Protein 7S7J (pdb70)

Organism: Homo sapiens (NCBI:txid9606)

Radius of gyration: 14.03 Å; Cα contacts (8 Å, |Δi|>4): 117; chains: 2; bounding box: 37×35×27 Å

Foldseek 3Di:
DLVLLVVLLVLLVVLLVVLVVQVPPPDDDCNVVSLVSLVVSLVSLVVNLPDDQDDDDDSSVVSNVSNVVSVVVNVVSVVVNVVD/DDDVVNVVVVVVVVVVVD

Sequence (102 aa):
EAERVRVFHKQAFEYISIALRRIDEDEKAGQKEQAVEWYKKGIEELEKGIAVIVTGQGEQCERARRLQAKMMMTNLVMMAKDRLQLLDIDFDDLSRRFEELKKKT

GO terms:
  GO:0031965 nuclear membrane (C, IDA)
  GO:0071782 endoplasmic reticulum tubular network (C, IDA)
  GO:0005515 protein binding (F, IPI)
  GO:0044877 protein-containing complex binding (F, TAS)
  GO:0051013 microtubule severing (P, TAS)
  GO:0061640 cytoskeleton-dependent cytokinesis (P, TAS)
  GO:0005737 cytoplasm (C, IDA)
  GO:0031410 cytoplasmic vesicle (C, IDA)
  GO:0008017 microtubule binding (F, IDA)
  GO:0034214 protein hexamerization (P, IDA)
  GO:0048471 perinuclear region of cytoplasm (C, IDA)
  GO:0005634 nucleus (C, IDA)
  GO:0015630 microtubule cytoskeleton (C, IDA)
  GO:0030496 midbody (C, IDA)
  GO:0008568 microtubule severing ATPase activity (F, IDA)
  GO:0051013 microtubule severing (P, IDA)
  GO:0051260 protein homooligomerization (P, IDA)
  GO:0048487 beta-tubulin binding (F, IDA)
  GO:0031965 nuclear membrane (C, EXP)
  GO:0005737 cytoplasm (C, EXP)

Nearest PDB structures (foldseek):
  7s7j-assembly1_A  TM=1.012E+00  e=2.577E-12  Homo sapiens
  3eab-assembly3_C  TM=9.286E-01  e=1.463E-09  Homo sapiens
  4u7i-assembly1_A  TM=9.295E-01  e=3.347E-04  Homo sapiens
  2dl1-assembly1_A  TM=9.075E-01  e=4.454E-04  Homo sapiens
  5wd8-assembly2_B  TM=5.970E-01  e=3.002E-01  Legionella pneumophila subsp. pneumophila ATCC 43290

InterPro domains:
  IPR003593 AAA+ ATPase domain [SM00382] (374-510)
  IPR003959 ATPase, AAA-type, core [PF00004] (378-507)
  IPR003960 ATPase, AAA-type, conserved site [PS00674] (480-499)
  IPR007330 MIT domain [SM00745] (116-194)
  IPR015415 Spastin/Vps4, C-terminal [PF09336] (578-612)
  IPR017179 Spastin [MF_03021] (1-614)
  IPR027417 P-loop containing nucleoside triphosphate hydrolase [G3DSA:3.40.50.300] (338-608)
  IPR027417 P-loop containing nucleoside triphosphate hydrolase [SSF52540] (339-609)
  IPR035106 Spastin, chordate [PIRSF037338] (1-616)
  IPR041569 AAA ATPase, AAA+ lid domain [PF17862] (534-567)
  IPR050304 Microtubule-severing AAA ATPase [PTHR23074] (178-612)

Solvent-accessible surface area: 6463 Å² total; per-residue (Å²): 87,18,131,130,0,122,96,39,34,136,61,0,44,94,42,0,13,46,0,0,139,22,5,70,65,177,116,96,70,18,70,119,112,0,19,100,88,0,103,92,0,16,72,28,0,80,104,0,42,75,10,130,20,88,39,141,36,101,84,23,90,137,4,78,160,50,19,62,53,0,78,68,0,12,85,38,0,100,42,24,36,126,102,77,181,125,46,0,60,49,0,8,155,69,5,73,73,11,97,133,159,116

Secondary structure (DSSP, 8-state):
-HHHHHHHHHHHHHHHHHHHHHHH--SSS-HHHHHHHHHHHHHHHHHHHHS---S-SHHHHHHHHHHHHHHHHHHHHHHHHTT-/---HHHHHHHHHHHHHT-

Structure (mmCIF, N/CA/C/O backbone):
data_7S7J
#
_entry.id   7S7J
#
_cell.length_a   79.614
_cell.length_b   79.614
_cell.length_c   36.331
_cell.angle_alpha   90.000
_cell.angle_beta   90.000
_cell.angle_gamma   90.000
#
_symmetry.space_group_name_H-M   'I 41'
#
loop_
_entity.id
_entity.type
_entity.pdbx_description
1 polymer Spastin
2 polymer 'IST1 homolog'
3 non-polymer 'TETRAETHYLENE GLYCOL'
4 non-polymer 'CALCIUM ION'
5 non-polymer 'TRIETHYLENE GLYCOL'
6 non-polymer 'CHLORIDE ION'
7 water water
#
loop_
_atom_site.group_PDB
_atom_site.id
_atom_site.type_symbol
_atom_site.label_atom_id
_atom_site.label_alt_id
_atom_site.label_comp_id
_atom_site.label_asym_id
_atom_site.label_entity_id
_atom_site.label_seq_id
_atom_site.pdbx_PDB_ins_code
_atom_site.Cartn_x
_atom_site.Cartn_y
_atom_site.Cartn_z
_atom_site.occupancy
_atom_site.B_iso_or_equiv
_atom_site.auth_seq_id
_atom_site.auth_comp_id
_atom_site.auth_asym_id
_atom_site.auth_atom_id
_atom_site.pdbx_PDB_model_num
ATOM 1 N N . GLU A 1 1 ? 3.81429 22.62615 -3.40320 1.000 22.35099 112 GLU A N 1
ATOM 2 C CA . GLU A 1 1 ? 2.67679 22.10265 -4.16434 1.000 17.91560 112 GLU A CA 1
ATOM 3 C C . GLU A 1 1 ? 3.09378 20.73986 -4.77349 1.000 13.53052 112 GLU A C 1
ATOM 4 O O . GLU A 1 1 ? 4.05703 20.12216 -4.32755 1.000 14.13286 112 GLU A O 1
ATOM 15 N N . ALA A 1 2 ? 2.33751 20.22670 -5.73909 1.000 13.70454 113 ALA A N 1
ATOM 16 C CA . ALA A 1 2 ? 2.50603 18.83353 -6.14145 1.000 14.19462 113 ALA A CA 1
ATOM 17 C C . ALA A 1 2 ? 3.91089 18.53470 -6.66181 1.000 12.56133 113 ALA A C 1
ATOM 18 O O . ALA A 1 2 ? 4.44473 17.45047 -6.41757 1.000 13.74418 113 ALA A O 1
ATOM 25 N N . GLU A 1 3 ? 4.49635 19.44680 -7.43139 1.000 13.60045 114 GLU A N 1
ATOM 26 C CA . GLU A 1 3 ? 5.81618 19.18345 -8.00647 1.000 15.26180 114 GLU A CA 1
ATOM 27 C C . GLU A 1 3 ? 6.83619 18.88380 -6.91428 1.000 13.04056 114 GLU A C 1
ATOM 28 O O . GLU A 1 3 ? 7.61029 17.91788 -7.00046 1.000 14.44653 114 GLU A O 1
ATOM 40 N N . ARG A 1 4 ? 6.84789 19.69966 -5.85539 1.000 11.93790 115 ARG A N 1
ATOM 41 C CA . ARG A 1 4 ? 7.81010 19.48685 -4.78639 1.000 11.59782 115 ARG A CA 1
ATOM 42 C C . ARG A 1 4 ? 7.53295 18.18539 -4.04667 1.000 10.82943 115 ARG A C 1
ATOM 43 O O . ARG A 1 4 ? 8.47534 17.49154 -3.64561 1.000 10.92095 115 ARG A O 1
ATOM 64 N N . VAL A 1 5 ? 6.26213 17.83616 -3.83454 1.000 10.35569 116 VAL A N 1
ATOM 65 C CA . VAL A 1 5 ? 5.95296 16.54580 -3.21578 1.000 9.71436 116 VAL A CA 1
ATOM 66 C C . VAL A 1 5 ? 6.55754 15.40808 -4.01851 1.000 10.08682 116 VAL A C 1
ATOM 67 O O . VAL A 1 5 ? 7.15523 14.48341 -3.46192 1.000 10.44329 116 VAL A O 1
ATOM 80 N N . ARG A 1 6 ? 6.39202 15.43893 -5.32946 1.000 10.34806 117 ARG A N 1
ATOM 81 C CA . ARG A 1 6 ? 6.88789 14.34184 -6.15037 1.000 11.51761 117 ARG A CA 1
ATOM 82 C C . ARG A 1 6 ? 8.39341 14.17419 -6.02152 1.000 11.03469 117 ARG A C 1
ATOM 83 O O . ARG A 1 6 ? 8.89386 13.03916 -5.97131 1.000 12.00989 117 ARG A O 1
ATOM 104 N N . VAL A 1 7 ? 9.13307 15.27714 -5.97250 1.000 10.96621 118 VAL A N 1
ATOM 105 C CA . VAL A 1 7 ? 10.58770 15.19793 -5.85565 1.000 11.20616 118 VAL A CA 1
ATOM 106 C C . VAL A 1 7 ? 11.00172 14.60347 -4.51558 1.000 10.00025 118 VAL A C 1
ATOM 107 O O . VAL A 1 7 ? 11.83885 13.68647 -4.45508 1.000 10.14922 118 VAL A O 1
ATOM 120 N N . PHE A 1 8 ? 10.41772 15.09844 -3.41911 1.000 9.06841 119 PHE A N 1
ATOM 121 C CA . PHE A 1 8 ? 10.76577 14.55687 -2.11370 1.000 8.63008 119 PHE A CA 1
ATOM 122 C C . PHE A 1 8 ? 10.33819 13.10417 -1.99434 1.000 8.09227 119 PHE A C 1
ATOM 123 O O . PHE A 1 8 ? 11.05157 12.29089 -1.39426 1.000 8.84557 119 PHE A O 1
ATOM 140 N N . HIS A 1 9 ? 9.16403 12.77114 -2.51121 1.000 8.35148 120 HIS A N 1
ATOM 141 C CA . HIS A 1 9 ? 8.67867 11.40053 -2.44580 1.000 8.17148 120 HIS A CA 1
ATOM 142 C C . HIS A 1 9 ? 9.65826 10.43781 -3.10499 1.000 8.41624 120 HIS A C 1
ATOM 143 O O . HIS A 1 9 ? 9.99773 9.39053 -2.53343 1.000 8.58325 120 HIS A O 1
ATOM 157 N N . LYS A 1 10 ? 10.10016 10.76188 -4.30964 1.000 8.51042 121 LYS A N 1
ATOM 158 C CA . LYS A 1 10 ? 10.99359 9.85567 -5.02145 1.000 9.77218 121 LYS A CA 1
ATOM 159 C C . LYS A 1 10 ? 12.32753 9.73723 -4.29727 1.000 9.11006 121 LYS A C 1
ATOM 160 O O . LYS A 1 10 ? 12.88409 8.63091 -4.17274 1.000 9.76601 121 LYS A O 1
ATOM 179 N N . GLN A 1 11 ? 12.86724 10.85727 -3.82279 1.000 8.88512 122 GLN A N 1
ATOM 180 C CA . GLN A 1 11 ? 14.16559 10.80388 -3.15697 1.000 8.30721 122 GLN A CA 1
ATOM 181 C C . GLN A 1 11 ? 14.07615 10.03890 -1.85238 1.000 7.57422 122 GLN A C 1
ATOM 182 O O . GLN A 1 11 ? 14.96458 9.22565 -1.53315 1.000 8.37563 122 GLN A O 1
ATOM 196 N N . ALA A 1 12 ? 13.01568 10.27443 -1.08814 1.000 7.62397 123 ALA A N 1
ATOM 197 C CA . ALA A 1 12 ? 12.81459 9.54234 0.14952 1.000 7.47461 123 ALA A CA 1
ATOM 198 C C . ALA A 1 12 ? 12.68965 8.05440 -0.12822 1.000 7.64444 123 ALA A C 1
ATOM 199 O O . ALA A 1 12 ? 13.22034 7.22479 0.61750 1.000 8.12716 123 ALA A O 1
ATOM 206 N N . PHE A 1 13 ? 11.93458 7.69241 -1.16378 1.000 7.69847 124 PHE A N 1
ATOM 207 C CA . PHE A 1 13 ? 11.73237 6.28708 -1.47583 1.000 7.33007 124 PHE A CA 1
ATOM 208 C C . PHE A 1 13 ? 13.06441 5.59707 -1.74380 1.000 8.32444 124 PHE A C 1
ATOM 209 O O . PHE A 1 13 ? 13.29963 4.46543 -1.29382 1.000 8.25686 124 PHE A O 1
ATOM 22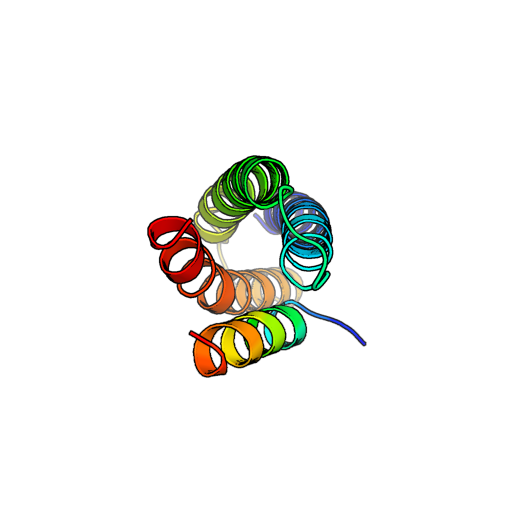6 N N . GLU A 1 14 ? 13.95018 6.25753 -2.48340 1.000 7.47689 125 GLU A N 1
ATOM 227 C CA . GLU A 1 14 ? 15.24649 5.66754 -2.79072 1.000 8.04421 125 GLU A CA 1
ATOM 228 C C . GLU A 1 14 ? 16.11982 5.55171 -1.54327 1.000 7.68365 125 GLU A C 1
ATOM 229 O O . GLU A 1 14 ? 16.75981 4.51568 -1.33817 1.000 8.16824 125 GLU A O 1
ATOM 241 N N . TYR A 1 15 ? 16.17067 6.58245 -0.70040 1.000 7.88752 126 TYR A N 1
AT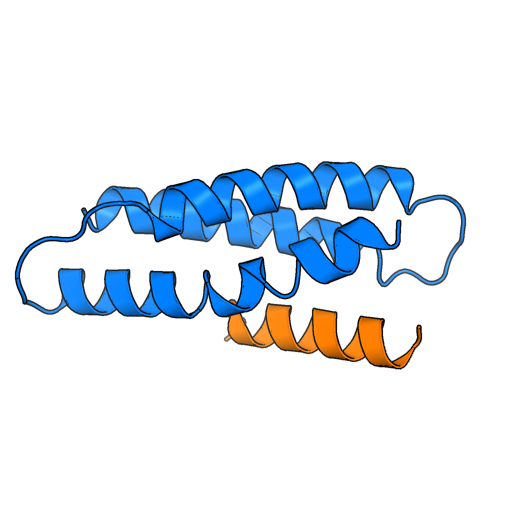OM 242 C CA . TYR A 1 15 ? 17.00146 6.47925 0.49048 1.000 7.26283 126 TYR A CA 1
ATOM 243 C C . TYR A 1 15 ? 16.47103 5.43534 1.46718 1.000 7.96940 126 TYR A C 1
ATOM 244 O O . TYR A 1 15 ? 17.24768 4.66945 2.04820 1.000 8.13426 126 TYR A O 1
ATOM 262 N N . ILE A 1 16 ? 15.15852 5.39801 1.69803 1.000 7.45598 127 ILE A N 1
ATOM 263 C CA . ILE A 1 16 ? 14.60660 4.39336 2.60100 1.000 7.97867 127 ILE A CA 1
ATOM 264 C C . ILE A 1 16 ? 14.81143 2.99786 2.02694 1.000 8.09576 127 ILE A C 1
ATOM 265 O O . ILE A 1 16 ? 15.12446 2.04716 2.75355 1.000 8.76333 127 ILE A O 1
ATOM 281 N N . SER A 1 17 ? 14.67280 2.84490 0.72066 1.000 8.35318 128 SER A N 1
ATOM 282 C CA . SER A 1 17 ? 14.86886 1.53539 0.11510 1.000 8.90263 128 SER A CA 1
ATOM 283 C C . SER A 1 17 ? 16.27633 0.99711 0.32840 1.000 8.97645 128 SER A C 1
ATOM 284 O O . SER A 1 17 ? 16.44086 -0.19447 0.61332 1.000 9.73695 128 SER A O 1
ATOM 292 N N . ILE A 1 18 ? 17.31456 1.82107 0.13297 1.000 8.49607 129 ILE A N 1
ATOM 293 C CA . ILE A 1 18 ? 18.66239 1.29929 0.32890 1.000 8.57646 129 ILE A CA 1
ATOM 294 C C . ILE A 1 18 ? 18.91847 1.02106 1.80454 1.000 8.49074 129 ILE A C 1
ATOM 295 O O . ILE A 1 18 ? 19.56525 0.03022 2.14714 1.000 9.68850 129 ILE A O 1
ATOM 311 N N . ALA A 1 19 ? 18.42752 1.88283 2.69264 1.000 8.68270 130 ALA A N 1
ATOM 312 C CA . ALA A 1 19 ? 18.56714 1.62608 4.12585 1.000 9.26271 130 ALA A CA 1
ATOM 313 C C . ALA A 1 19 ? 17.95924 0.28354 4.49547 1.000 8.67279 130 ALA A C 1
ATOM 314 O O . ALA A 1 19 ? 18.57280 -0.51474 5.21413 1.000 10.10293 130 ALA A O 1
ATOM 321 N N . LEU A 1 20 ? 16.74136 0.01598 4.00147 1.000 9.00440 131 LEU A N 1
ATOM 322 C CA . LEU A 1 20 ? 16.07169 -1.24073 4.31102 1.000 10.01610 131 LEU A CA 1
ATOM 323 C C . LEU A 1 20 ? 16.85903 -2.42491 3.78545 1.000 10.85099 131 LEU A C 1
ATOM 324 O O . LEU A 1 20 ? 16.97006 -3.44846 4.46539 1.000 12.13384 131 LEU A O 1
ATOM 340 N N . ARG A 1 21 ? 17.37857 -2.32880 2.55562 1.000 11.10705 132 ARG A N 1
ATOM 341 C CA A ARG A 1 21 ? 18.16364 -3.41127 1.97152 0.546 13.26540 132 ARG A CA 1
ATOM 342 C CA B ARG A 1 21 ? 18.16068 -3.41700 1.97679 0.454 13.08821 132 ARG A CA 1
ATOM 343 C C . ARG A 1 21 ? 19.36190 -3.74213 2.85046 1.000 12.50837 132 ARG A C 1
ATOM 344 O O . ARG A 1 21 ? 19.66102 -4.91516 3.10082 1.000 14.40305 132 ARG A O 1
ATOM 384 N N . ILE A 1 22 ? 20.05525 -2.71847 3.33787 1.000 12.01584 133 ILE A N 1
ATOM 385 C CA . ILE A 1 22 ? 21.21249 -2.95859 4.19032 1.000 12.62908 133 ILE A CA 1
ATOM 386 C C . ILE A 1 22 ? 20.77788 -3.55545 5.52623 1.000 12.74059 133 ILE A C 1
ATOM 387 O O . ILE A 1 22 ? 21.39302 -4.49982 6.03344 1.000 14.89011 133 ILE A O 1
ATOM 403 N N . ASP A 1 23 ? 19.72550 -3.00041 6.11917 1.000 12.49337 134 ASP A N 1
ATOM 404 C CA . ASP A 1 23 ? 19.23924 -3.44813 7.41961 1.000 13.21309 134 ASP A CA 1
ATOM 405 C C . ASP A 1 23 ? 18.73581 -4.88302 7.36008 1.000 13.90309 134 ASP A C 1
ATOM 406 O O . ASP A 1 23 ? 18.90014 -5.65054 8.32272 1.000 18.09249 134 ASP A O 1
ATOM 415 N N . GLU A 1 24 ? 18.14721 -5.28501 6.23801 1.000 13.87203 135 GLU A N 1
ATOM 416 C CA . GLU A 1 24 ? 17.62811 -6.63106 6.06457 1.000 16.78584 135 GLU A CA 1
ATOM 417 C C . GLU A 1 24 ? 18.71427 -7.65436 5.81784 1.000 16.53791 135 GLU A C 1
ATOM 418 O O . GLU A 1 24 ? 18.46243 -8.85144 5.98149 1.000 20.43921 135 GLU A O 1
ATOM 430 N N . ASP A 1 25 ? 19.91175 -7.23731 5.42349 1.000 16.66057 136 ASP A N 1
ATOM 431 C CA . ASP A 1 25 ? 20.95605 -8.19022 5.07095 1.000 21.73697 136 ASP A CA 1
ATOM 432 C C . ASP A 1 25 ? 21.53092 -8.78415 6.35210 1.000 23.55862 136 ASP A C 1
ATOM 433 O O . ASP A 1 25 ? 22.14973 -8.07755 7.15437 1.000 32.57684 136 ASP A O 1
ATOM 442 N N . GLU A 1 26 ? 21.33771 -10.09431 6.53003 1.000 40.88197 137 GLU A N 1
ATOM 443 C CA . GLU A 1 26 ? 21.61772 -10.74507 7.80709 1.000 52.31090 137 GLU A CA 1
ATOM 444 C C . GLU A 1 26 ? 23.07044 -10.60520 8.24853 1.000 56.44741 137 GLU A C 1
ATOM 445 O O . GLU A 1 26 ? 23.34854 -10.69554 9.44948 1.000 58.46573 137 GLU A O 1
ATOM 457 N N . LYS A 1 27 ? 24.00039 -10.39976 7.32085 1.000 66.75541 138 LYS A N 1
ATOM 458 C CA . LYS A 1 27 ? 25.39549 -10.22483 7.70139 1.000 74.37797 138 LYS A CA 1
ATOM 459 C C . LYS A 1 27 ? 25.52801 -9.07744 8.70059 1.000 75.34912 138 LYS A C 1
ATOM 460 O O . LYS A 1 27 ? 24.71781 -8.14691 8.72293 1.000 73.96378 138 LYS A O 1
ATOM 479 N N . ALA A 1 28 ? 26.56769 -9.14372 9.52846 1.000 63.16380 139 ALA A N 1
ATOM 480 C CA . ALA A 1 28 ? 26.73884 -8.22248 10.64320 1.000 56.69015 139 ALA A CA 1
ATOM 481 C C . ALA A 1 28 ? 27.65305 -7.05720 10.27329 1.000 57.18883 139 ALA A C 1
ATOM 482 O O . ALA A 1 28 ? 28.40056 -7.10242 9.29261 1.000 53.88658 139 ALA A O 1
ATOM 489 N N . GLY A 1 29 ? 27.56712 -5.99421 11.07643 1.000 56.47135 140 GLY A N 1
ATOM 490 C CA . GLY A 1 29 ? 28.50006 -4.88940 11.01054 1.000 53.70455 140 GLY A CA 1
ATOM 491 C C . GLY A 1 29 ? 28.10833 -3.72663 10.11967 1.000 58.03327 140 GLY A C 1
ATOM 492 O O . GLY A 1 29 ? 28.88069 -2.76378 10.02405 1.000 67.95584 140 GLY A O 1
ATOM 496 N N . GLN A 1 30 ? 26.94223 -3.76787 9.47085 1.000 38.69317 141 GLN A N 1
ATOM 497 C CA . GLN A 1 30 ? 26.55882 -2.73327 8.51313 1.000 26.72715 141 GLN A CA 1
ATOM 498 C C . GLN A 1 30 ? 25.37974 -1.88746 8.96987 1.000 20.81506 141 GLN A C 1
ATOM 499 O O . GLN A 1 30 ? 24.85049 -1.09481 8.17465 1.000 19.29496 141 GLN A O 1
ATOM 513 N N . LYS A 1 31 ? 24.96097 -2.00356 10.22838 1.000 22.16888 142 LYS A N 1
ATOM 514 C CA . LYS A 1 31 ? 23.87138 -1.15497 10.69077 1.000 20.19117 142 LYS A CA 1
ATOM 515 C C . LYS A 1 31 ? 24.26137 0.31374 10.66483 1.000 19.28577 142 LYS A C 1
ATOM 516 O O . LYS A 1 31 ? 23.40108 1.16634 10.44337 1.000 16.98271 142 LYS A O 1
ATOM 535 N N . GLU A 1 32 ? 25.53971 0.62934 10.88428 1.000 20.37334 143 GLU A N 1
ATOM 536 C CA . GLU A 1 32 ? 25.96343 2.02581 10.86222 1.000 21.05467 143 GLU A CA 1
ATOM 537 C C . GLU A 1 32 ? 25.72232 2.65361 9.49535 1.000 18.33395 143 GLU A C 1
ATOM 538 O O . GLU A 1 32 ? 25.35847 3.83153 9.39689 1.000 20.38696 143 GLU A O 1
ATOM 550 N N . GLN A 1 33 ? 25.89856 1.88085 8.42465 1.000 15.88160 144 GLN A N 1
ATOM 551 C CA . GLN A 1 33 ? 25.56687 2.39200 7.09825 1.000 16.83264 144 GLN A CA 1
ATOM 552 C C . GLN A 1 33 ? 24.06702 2.58051 6.94504 1.000 13.68419 144 GLN A C 1
ATOM 553 O O . GLN A 1 33 ? 23.60858 3.60508 6.43215 1.000 13.79589 144 GLN A O 1
ATOM 567 N N . ALA A 1 34 ? 23.28167 1.59483 7.37548 1.000 13.64571 145 ALA A N 1
ATOM 568 C CA . ALA A 1 34 ? 21.83469 1.74011 7.29158 1.000 13.29980 145 ALA A CA 1
ATOM 569 C C . ALA A 1 34 ? 21.36168 2.98671 8.02162 1.000 11.00778 145 ALA A C 1
ATOM 570 O O . ALA A 1 34 ? 20.49769 3.70616 7.52635 1.000 11.11042 145 ALA A O 1
ATOM 577 N N . VAL A 1 35 ? 21.94516 3.27164 9.18603 1.000 12.25958 146 VAL A N 1
ATOM 578 C CA . VAL A 1 35 ? 21.56589 4.44965 9.96892 1.000 12.40746 146 VAL A CA 1
ATOM 579 C C . VAL A 1 35 ? 21.68807 5.71269 9.13075 1.000 11.24983 146 VAL A C 1
ATOM 580 O O . VAL A 1 35 ? 20.80223 6.57358 9.14821 1.000 12.05650 146 VAL A O 1
ATOM 593 N N . GLU A 1 36 ? 22.79986 5.87206 8.42247 1.000 11.83855 147 GLU A N 1
ATOM 594 C CA . GLU A 1 36 ? 22.99220 7.10321 7.66267 1.000 12.68912 147 GLU A CA 1
ATOM 595 C C . GLU A 1 36 ? 21.97861 7.23581 6.53717 1.000 11.34833 147 GLU A C 1
ATOM 596 O O . GLU A 1 36 ? 21.47881 8.34011 6.27441 1.000 11.23747 147 GLU A O 1
ATOM 608 N N . TRP A 1 37 ? 21.63292 6.13101 5.87055 1.000 9.72593 148 TRP A N 1
ATOM 609 C CA . TRP A 1 37 ? 20.63716 6.21176 4.82277 1.00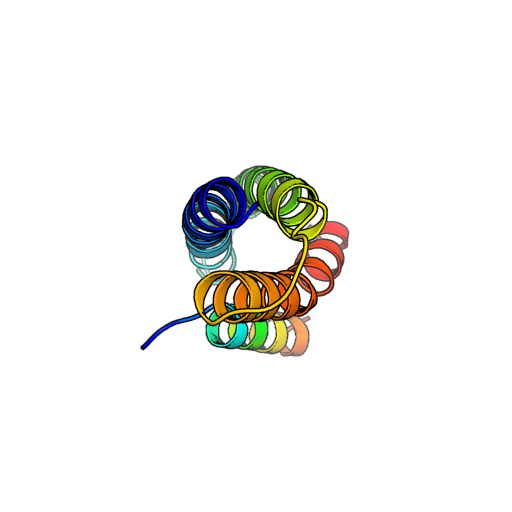0 9.06703 148 TRP A CA 1
ATOM 610 C C . TRP A 1 37 ? 19.25864 6.47744 5.40753 1.000 8.82507 148 TRP A C 1
ATOM 611 O O . TRP A 1 37 ? 18.47095 7.21743 4.81527 1.000 9.34105 148 TRP A O 1
ATOM 632 N N . TYR A 1 38 ? 18.92349 5.87248 6.54833 1.000 9.53193 149 TYR A N 1
ATOM 633 C CA . TYR A 1 38 ? 17.65353 6.19755 7.18969 1.000 9.60943 149 TYR A CA 1
ATOM 634 C C . TYR A 1 38 ? 17.57326 7.67659 7.53789 1.000 9.65678 149 TYR A C 1
ATOM 635 O O . TYR A 1 38 ? 16.51441 8.28430 7.35806 1.000 9.78848 149 TYR A O 1
ATOM 653 N N . LYS A 1 39 ? 18.65105 8.26375 8.04614 1.000 10.10194 150 LYS A N 1
ATOM 654 C CA . LYS A 1 39 ? 18.60537 9.68537 8.36710 1.000 10.83159 150 LYS A CA 1
ATOM 655 C C . LYS A 1 39 ? 18.34384 10.51163 7.12295 1.000 10.52169 150 LYS A C 1
ATOM 656 O O . LYS A 1 39 ? 17.57019 11.48448 7.17249 1.000 11.32002 150 LYS A O 1
ATOM 675 N N . LYS A 1 40 ? 18.97239 10.15684 6.00190 1.000 10.16851 151 LYS A N 1
ATOM 676 C CA . LYS A 1 40 ? 18.71437 10.88666 4.76785 1.000 10.22801 151 LYS A CA 1
ATOM 677 C C . LYS A 1 40 ? 17.26626 10.73609 4.34305 1.000 9.30221 151 LYS A C 1
ATOM 678 O O . LYS A 1 40 ? 16.62597 11.71015 3.91899 1.000 10.09753 151 LYS A O 1
ATOM 697 N N . GLY A 1 41 ? 16.73830 9.52479 4.43200 1.000 8.40201 152 GLY A N 1
ATOM 698 C CA . GLY A 1 41 ? 15.36795 9.29622 4.02878 1.000 8.41906 152 GLY A CA 1
ATOM 699 C C . GLY A 1 41 ? 14.37415 10.01673 4.91600 1.000 8.33937 152 GLY A C 1
ATOM 700 O O . GLY A 1 41 ? 13.39169 10.57445 4.42347 1.000 8.35532 152 GLY A O 1
ATOM 704 N N . ILE A 1 42 ? 14.61400 10.01263 6.22586 1.000 7.93490 153 ILE A N 1
ATOM 705 C CA . ILE A 1 42 ? 13.72932 10.70537 7.16073 1.000 8.02069 153 ILE A CA 1
ATOM 706 C C . ILE A 1 42 ? 13.67796 12.19267 6.85228 1.000 8.45966 153 ILE A C 1
ATOM 707 O O . ILE A 1 42 ? 12.59798 12.80887 6.89414 1.000 9.13014 153 ILE A O 1
ATOM 723 N N . GLU A 1 43 ? 14.82053 12.79976 6.54545 1.000 8.83084 154 GLU A N 1
ATOM 724 C CA . GLU A 1 43 ? 14.81177 14.21759 6.19856 1.000 10.02183 154 GLU A CA 1
ATOM 725 C C . GLU A 1 43 ? 13.92845 14.47964 4.98446 1.000 8.83925 154 GLU A C 1
ATOM 726 O O . GLU A 1 43 ? 13.15917 15.46083 4.95944 1.000 10.33701 154 GLU A O 1
ATOM 738 N N . GLU A 1 44 ? 14.05315 13.65415 3.94016 1.000 8.04093 155 GLU A N 1
ATOM 739 C CA . GLU A 1 44 ? 13.24481 13.85176 2.74889 1.000 8.52741 155 GLU A CA 1
ATOM 740 C C . GLU A 1 44 ? 11.76490 13.63552 3.05033 1.000 8.07592 155 GLU A C 1
ATOM 741 O O . GLU A 1 44 ? 10.89649 14.34077 2.50839 1.000 8.68333 155 GLU A O 1
ATOM 753 N N . LEU A 1 45 ? 11.45028 12.62416 3.85958 1.000 7.28905 156 LEU A N 1
ATOM 754 C CA . LEU A 1 45 ? 10.06583 12.37957 4.24542 1.000 6.56158 156 LEU A CA 1
ATOM 755 C C . LEU A 1 45 ? 9.48582 13.58186 4.97290 1.000 7.85286 156 LEU A C 1
ATOM 756 O O . LEU A 1 45 ? 8.36882 14.02089 4.67064 1.000 8.18802 156 LEU A O 1
ATOM 772 N N . GLU A 1 46 ? 10.21573 14.10579 5.95294 1.000 7.67888 157 GLU A N 1
ATOM 773 C CA . GLU A 1 46 ? 9.70297 15.22303 6.74561 1.000 8.56123 157 GLU A CA 1
ATOM 774 C C . GLU A 1 46 ? 9.41031 16.42505 5.85748 1.000 8.21647 157 GLU A C 1
ATOM 775 O O . GLU A 1 46 ? 8.35173 17.06450 5.95450 1.000 9.28032 157 GLU A O 1
ATOM 787 N N . LYS A 1 47 ? 10.35347 16.75225 4.97549 1.000 8.40588 158 LYS A N 1
ATOM 788 C CA . LYS A 1 47 ? 10.14002 17.89198 4.09261 1.000 8.78910 158 LYS A CA 1
ATOM 789 C C . LYS A 1 47 ? 8.98276 17.63886 3.15133 1.000 8.20811 158 LYS A C 1
ATOM 790 O O . LYS A 1 47 ? 8.15252 18.51925 2.92469 1.000 9.08629 158 L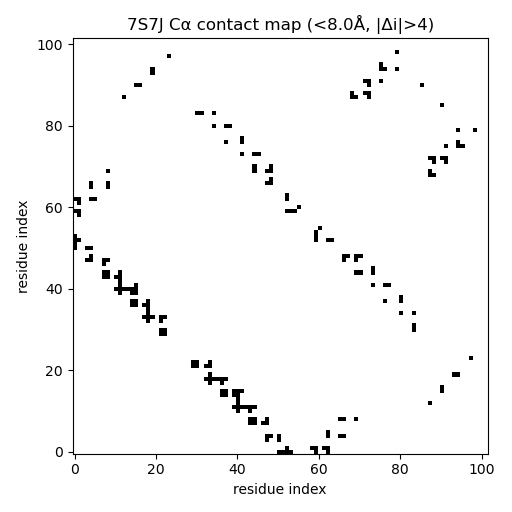YS A O 1
ATOM 809 N N . GLY A 1 48 ? 8.91316 16.43890 2.60227 1.000 7.89538 159 GLY A N 1
ATOM 810 C CA . GLY A 1 48 ? 7.86346 16.14407 1.64927 1.000 8.16994 159 GLY A CA 1
ATOM 811 C C . GLY A 1 48 ? 6.47240 16.16056 2.25278 1.000 7.63023 159 GLY A C 1
ATOM 812 O O . GLY A 1 48 ? 5.52631 16.64013 1.62413 1.000 8.38624 159 GLY A O 1
ATOM 816 N N . ILE A 1 49 ? 6.32654 15.61396 3.45648 1.000 7.42598 160 ILE A N 1
ATOM 817 C CA . ILE A 1 49 ? 5.02684 15.59750 4.12885 1.000 7.50433 160 ILE A CA 1
ATOM 818 C C . ILE A 1 49 ? 4.57182 17.00936 4.46470 1.000 7.63972 160 ILE A C 1
ATOM 819 O O . ILE A 1 49 ? 3.38011 17.30540 4.46550 1.000 9.05204 160 ILE A O 1
ATOM 835 N N . ALA A 1 50 ? 5.51225 17.91041 4.75557 1.000 7.83791 161 ALA A N 1
ATOM 836 C CA . ALA A 1 50 ? 5.18344 19.26142 5.16300 1.000 8.76375 161 ALA A CA 1
ATOM 837 C C . ALA A 1 50 ? 4.95080 20.20985 3.99863 1.000 8.51107 161 ALA A C 1
ATOM 838 O O . ALA A 1 50 ? 4.50484 21.32574 4.22411 1.000 9.81645 161 ALA A O 1
ATOM 845 N N . VAL A 1 51 ? 5.22526 19.79985 2.75943 1.000 8.31274 162 VAL A N 1
ATOM 846 C CA . VAL A 1 51 ? 4.93513 20.66060 1.62578 1.000 9.71787 162 VAL A CA 1
ATOM 847 C C . VAL A 1 51 ? 3.47002 21.03711 1.65328 1.000 10.04096 162 VAL A C 1
ATOM 848 O O . VAL A 1 51 ? 2.59112 20.17135 1.78490 1.000 10.79680 162 VAL A O 1
ATOM 861 N N . ILE A 1 52 ? 3.19709 22.32257 1.49696 1.000 10.91043 163 ILE A N 1
ATOM 862 C CA . ILE A 1 52 ? 1.82704 22.79655 1.47700 1.000 13.10838 163 ILE A CA 1
ATOM 863 C C . ILE A 1 52 ? 1.22687 22.50987 0.10903 1.000 13.36507 163 ILE A C 1
ATOM 864 O O . ILE A 1 52 ? 1.77989 22.90310 -0.92362 1.000 16.14214 163 ILE A O 1
ATOM 880 N N . VAL A 1 53 ? 0.10605 21.80837 0.10636 1.000 13.70189 164 VAL A N 1
ATOM 881 C CA . VAL A 1 53 ? -0.65214 21.51277 -1.10213 1.000 13.44133 164 VAL A CA 1
ATOM 882 C C . VAL A 1 53 ? -1.99721 22.20989 -0.96079 1.000 19.08850 164 VAL A C 1
ATOM 883 O O . VAL A 1 53 ? -2.75298 21.93657 -0.01724 1.000 20.66376 164 VAL A O 1
ATOM 896 N N . THR A 1 54 ? -2.27597 23.13770 -1.86497 1.000 18.49474 165 THR A N 1
ATOM 897 C CA . THR A 1 54 ? -3.43461 24.01320 -1.76796 1.000 22.96435 165 THR A CA 1
ATOM 898 C C . THR A 1 54 ? -4.48562 23.60195 -2.78880 1.000 28.99932 165 THR A C 1
ATOM 899 O O . THR A 1 54 ? -4.15597 23.19126 -3.90542 1.000 33.92837 165 THR A O 1
ATOM 910 N N . GLY A 1 55 ? -5.74722 23.70033 -2.38991 1.000 34.49416 166 GLY A N 1
ATOM 911 C CA . GLY A 1 55 ? -6.84455 23.52019 -3.31244 1.000 46.63203 166 GLY A CA 1
ATOM 912 C C . GLY A 1 55 ? -7.10960 22.06644 -3.63520 1.000 47.22566 166 GLY A C 1
ATOM 913 O O . GLY A 1 55 ? -6.44700 21.14286 -3.15919 1.000 44.25556 166 GLY A O 1
ATOM 917 N N . GLN A 1 56 ? -8.11751 21.86915 -4.47130 1.000 48.48298 167 GLN A N 1
ATOM 918 C CA . GLN A 1 56 ? -8.53469 20.54808 -4.90364 1.000 50.60448 167 GLN A CA 1
ATOM 919 C C . GLN A 1 56 ? -8.15238 20.34524 -6.36359 1.000 43.21865 167 GLN A C 1
ATOM 920 O O . GLN A 1 56 ? -7.52035 21.19586 -6.99597 1.000 55.62325 167 GLN A O 1
ATOM 934 N N . GLY A 1 57 ? -8.53757 19.19961 -6.89208 1.000 29.65594 168 GLY A N 1
ATOM 935 C CA . GLY A 1 57 ? -8.11596 18.78674 -8.20999 1.000 32.05683 168 GLY A CA 1
ATOM 936 C C . GLY A 1 57 ? -7.22603 17.55877 -8.14665 1.000 30.06727 168 GLY A C 1
ATOM 937 O O . GLY A 1 57 ? -6.61367 17.24305 -7.12120 1.000 24.33519 168 GLY A O 1
ATOM 941 N N . GLU A 1 58 ? -7.12468 16.87960 -9.28958 1.000 28.02596 169 GLU A N 1
ATOM 942 C CA . GLU A 1 58 ? -6.53120 15.54622 -9.31412 1.000 24.59873 169 GLU A CA 1
ATOM 943 C C . GLU A 1 58 ? -5.07554 15.56298 -8.87118 1.000 21.53771 169 GLU A C 1
ATOM 944 O O . GLU A 1 58 ? -4.64260 14.67456 -8.13622 1.000 19.96561 169 GLU A O 1
ATOM 956 N N . GLN A 1 59 ? -4.29832 16.55107 -9.31382 1.000 22.36834 170 GLN A N 1
ATOM 957 C CA . GLN A 1 59 ? -2.87880 16.53899 -8.98224 1.000 22.34721 170 GLN A CA 1
ATOM 958 C C . GLN A 1 59 ? -2.65952 16.84750 -7.50831 1.000 17.32203 170 GLN A C 1
ATOM 959 O O . GLN A 1 59 ? -1.79140 16.24445 -6.86929 1.000 18.82240 170 GLN A O 1
ATOM 973 N N . CYS A 1 60 ? -3.47480 17.73543 -6.94180 1.000 19.99498 171 CYS A N 1
ATOM 974 C CA . CYS A 1 60 ? -3.40276 17.98760 -5.50641 1.000 18.52914 171 CYS A CA 1
ATOM 975 C C . CYS A 1 60 ? -3.75101 16.73359 -4.72843 1.000 16.01163 171 CYS A C 1
ATOM 976 O O . CYS A 1 60 ? -3.06505 16.38104 -3.76395 1.000 15.70754 171 CYS A O 1
ATOM 984 N N . GLU A 1 61 ? -4.82729 16.05219 -5.13066 1.000 16.84207 172 GLU A N 1
ATOM 985 C CA . GLU A 1 61 ? -5.23223 14.83236 -4.44535 1.000 17.30139 172 GLU A CA 1
ATOM 986 C C . GLU A 1 61 ? -4.15734 13.76451 -4.53844 1.000 14.68608 172 GLU A C 1
ATOM 987 O O . GLU A 1 61 ? -3.88094 13.07365 -3.55850 1.000 14.01397 172 GLU A O 1
ATOM 999 N N . ARG A 1 62 ? -3.53663 13.60421 -5.70725 1.000 13.63815 173 ARG A N 1
ATOM 1000 C CA . ARG A 1 62 ? -2.49016 12.60072 -5.84184 1.000 15.55875 173 ARG A CA 1
ATOM 1001 C C . ARG A 1 62 ? -1.32906 12.91833 -4.91812 1.000 12.53673 173 ARG A C 1
ATOM 1002 O O . ARG A 1 62 ? -0.77021 12.02492 -4.28326 1.000 12.39834 173 ARG A O 1
ATOM 1023 N N . ALA A 1 63 ? -0.94769 14.20075 -4.84185 1.000 12.09526 174 ALA A N 1
ATOM 1024 C CA . ALA A 1 63 ? 0.15429 14.59466 -3.97466 1.000 10.91907 174 ALA A CA 1
ATOM 1025 C C . ALA A 1 63 ? -0.17850 14.30763 -2.52275 1.000 9.82159 174 ALA A C 1
ATOM 1026 O O . ALA A 1 63 ? 0.65171 13.79078 -1.78265 1.000 9.52714 174 ALA A O 1
ATOM 1033 N N . ARG A 1 64 ? -1.38942 14.63429 -2.10007 1.000 10.45851 175 ARG A N 1
ATOM 1034 C CA . ARG A 1 64 ? -1.75917 14.36309 -0.71578 1.000 10.10819 175 ARG A CA 1
ATOM 1035 C C . ARG A 1 64 ? -1.75368 12.87113 -0.41123 1.000 10.30886 175 ARG A C 1
ATOM 1036 O O . ARG A 1 64 ? -1.42624 12.47527 0.71341 1.000 10.76331 175 ARG A O 1
ATOM 1057 N N . ARG A 1 65 ? -2.12692 12.03012 -1.37975 1.000 10.86482 176 ARG A N 1
ATOM 1058 C CA . ARG A 1 65 ? -2.07438 10.58882 -1.16258 1.000 10.78425 176 ARG A CA 1
ATOM 1059 C C . ARG A 1 65 ? -0.64654 10.11605 -0.96586 1.000 9.99435 176 ARG A C 1
ATOM 1060 O O . ARG A 1 65 ? -0.38254 9.25538 -0.10693 1.000 11.05709 176 ARG A O 1
ATOM 1081 N N . LEU A 1 66 ? 0.29582 10.66202 -1.73556 1.000 9.55708 177 LEU A N 1
ATOM 1082 C CA . LEU A 1 66 ? 1.70146 10.34767 -1.50594 1.000 10.24206 177 LEU A CA 1
ATOM 1083 C C . LEU A 1 66 ? 2.13168 10.78644 -0.11732 1.000 9.34211 177 LEU A C 1
ATOM 1084 O O . LEU A 1 66 ? 2.86602 10.06283 0.56538 1.000 9.17481 177 LEU A O 1
ATOM 1100 N N . GLN A 1 67 ? 1.71386 11.97829 0.31518 1.000 8.35636 178 GLN A N 1
ATOM 1101 C CA . GLN A 1 67 ? 2.09621 12.46314 1.63331 1.000 7.71732 178 GLN A CA 1
ATOM 1102 C C . GLN A 1 67 ? 1.57134 11.55563 2.73465 1.000 8.30465 178 GLN A C 1
ATOM 1103 O O . GLN A 1 67 ? 2.25646 11.33281 3.72936 1.000 8.29127 178 GLN A O 1
ATOM 1117 N N . ALA A 1 68 ? 0.37143 11.00708 2.57053 1.000 8.28900 179 ALA A N 1
ATOM 1118 C CA . ALA A 1 68 ? -0.16012 10.10944 3.59701 1.000 8.84395 179 ALA A CA 1
ATOM 1119 C C . ALA A 1 68 ? 0.67533 8.83568 3.69505 1.000 8.61663 179 ALA A C 1
ATOM 1120 O O . ALA A 1 68 ? 0.94523 8.33413 4.80224 1.000 9.40143 179 ALA A O 1
ATOM 1127 N N . LYS A 1 69 ? 1.07927 8.27094 2.56467 1.000 7.91380 180 LYS A N 1
ATOM 1128 C CA . LYS A 1 69 ? 1.92403 7.08093 2.60988 1.000 8.12839 180 LYS A CA 1
ATOM 1129 C C . LYS A 1 69 ? 3.28608 7.39923 3.18654 1.000 7.96303 180 LYS A C 1
ATOM 1130 O O . LYS A 1 69 ? 3.87317 6.59611 3.92496 1.000 8.17510 180 LYS A O 1
ATOM 1149 N N . MET A 1 70 ? 3.82994 8.57154 2.84645 1.000 7.67191 181 MET A N 1
ATOM 1150 C CA A MET A 1 70 ? 5.08780 9.01314 3.43013 0.638 7.66671 181 MET A CA 1
ATOM 1151 C CA B MET A 1 70 ? 5.08996 9.00297 3.43237 0.362 7.91974 181 MET A CA 1
ATOM 1152 C C . MET A 1 70 ? 4.97827 9.12968 4.93775 1.000 7.79437 181 MET A C 1
ATOM 1153 O O . MET A 1 70 ? 5.90914 8.77324 5.65830 1.000 8.17521 181 MET A O 1
ATOM 1180 N N . MET A 1 71 ? 3.85583 9.64274 5.42985 1.000 8.08665 182 MET A N 1
ATOM 1181 C CA . MET A 1 71 ? 3.68942 9.81995 6.86771 1.000 8.28552 182 MET A CA 1
ATOM 1182 C C . MET A 1 71 ? 3.69412 8.48069 7.58771 1.000 8.39280 182 MET A C 1
ATOM 1183 O O . MET A 1 71 ? 4.33310 8.33025 8.64604 1.000 9.47732 182 MET A O 1
ATOM 1197 N N . THR A 1 72 ? 2.97100 7.48805 7.05046 1.000 8.34525 183 THR A N 1
ATOM 1198 C CA . THR A 1 72 ? 3.00929 6.16524 7.66581 1.000 9.07932 183 THR A CA 1
ATOM 1199 C C . THR A 1 72 ? 4.43737 5.64920 7.73213 1.000 8.95471 183 THR A C 1
ATOM 1200 O O . THR A 1 72 ? 4.87215 5.10174 8.75784 1.000 10.35189 183 THR A O 1
ATOM 1211 N N . ASN A 1 73 ? 5.18324 5.84029 6.66032 1.000 7.99705 184 ASN A N 1
ATOM 1212 C CA . ASN A 1 73 ? 6.54539 5.33322 6.61484 1.000 8.70878 184 ASN A CA 1
ATOM 1213 C C . ASN A 1 73 ? 7.44968 6.08868 7.59052 1.000 8.54325 184 ASN A C 1
ATOM 1214 O O . ASN A 1 73 ? 8.33184 5.48593 8.21531 1.000 9.56250 184 ASN A O 1
ATOM 1225 N N . LEU A 1 74 ? 7.26009 7.41292 7.72741 1.000 8.05276 185 LEU A N 1
ATOM 1226 C CA . LEU A 1 74 ? 8.08151 8.22421 8.62548 1.000 8.05496 185 LEU A CA 1
ATOM 1227 C C . LEU A 1 74 ? 7.99344 7.72224 10.05143 1.000 9.05848 185 LEU A C 1
ATOM 1228 O O . LEU A 1 74 ? 9.00640 7.63640 10.75409 1.000 10.01062 185 LEU A O 1
ATOM 1244 N N . VAL A 1 75 ? 6.79458 7.41369 10.50303 1.000 9.80391 186 VAL A N 1
ATOM 1245 C CA . VAL A 1 75 ? 6.64864 6.89018 11.86072 1.000 11.29822 186 VAL A CA 1
ATOM 1246 C C . VAL A 1 75 ? 7.46109 5.61521 12.03027 1.000 11.49566 186 VAL A C 1
ATOM 1247 O O . VAL A 1 75 ? 8.16542 5.42621 13.02969 1.000 13.07959 186 VAL A O 1
ATOM 1260 N N . MET A 1 76 ? 7.37651 4.72135 11.05559 1.000 10.39876 187 MET A N 1
ATOM 1261 C CA A MET A 1 76 ? 8.10115 3.47490 11.21401 0.442 11.41631 187 MET A CA 1
ATOM 1262 C CA B MET A 1 76 ? 8.09638 3.44730 11.11215 0.558 10.11644 187 MET A CA 1
ATOM 1263 C C . MET A 1 76 ? 9.60221 3.66167 11.06543 1.000 10.71267 187 MET A C 1
ATOM 1264 O O . MET A 1 76 ? 10.36859 2.96187 11.74976 1.000 11.17638 187 MET A O 1
ATOM 1291 N N . ALA A 1 77 ? 10.04739 4.58161 10.21334 1.000 9.15631 188 ALA A N 1
ATOM 1292 C CA . ALA A 1 77 ? 11.48019 4.80111 10.04777 1.000 9.26997 188 ALA A CA 1
ATOM 1293 C C . ALA A 1 77 ? 12.10306 5.36303 11.31199 1.000 8.98005 188 ALA A C 1
ATOM 1294 O O . ALA A 1 77 ? 13.17436 4.91890 11.73234 1.000 10.44725 188 ALA A O 1
ATOM 1301 N 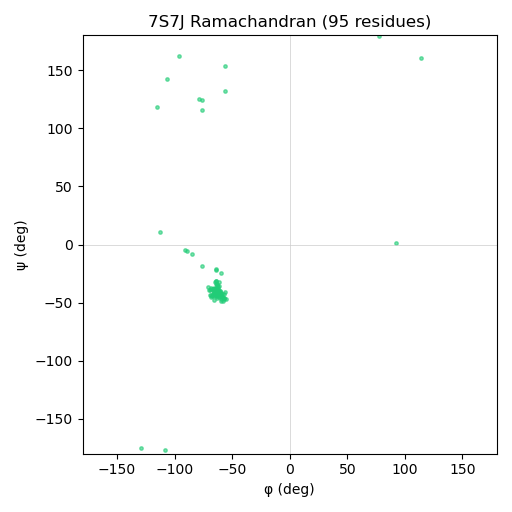N . LYS A 1 78 ? 11.44606 6.33720 11.93513 1.000 10.68594 189 LYS A N 1
ATOM 1302 C CA . LYS A 1 78 ? 11.97616 6.88815 13.17833 1.000 11.58218 189 LYS A CA 1
ATOM 1303 C C . LYS A 1 78 ? 12.00148 5.83782 14.26892 1.000 12.40861 189 LYS A C 1
ATOM 1304 O O . LYS A 1 78 ? 12.94420 5.78039 15.06203 1.000 14.75934 189 LYS A O 1
ATOM 1323 N N . ASP A 1 79 ? 10.98176 4.98535 14.31337 1.000 12.13471 190 ASP A N 1
ATOM 1324 C CA . ASP A 1 79 ? 10.93978 3.89920 15.28331 1.000 14.36515 190 ASP A CA 1
ATOM 1325 C C . ASP A 1 79 ? 12.08000 2.91291 15.07099 1.000 14.07555 190 ASP A C 1
ATOM 1326 O O . ASP A 1 79 ? 12.65758 2.41737 16.03756 1.000 16.92657 190 ASP A O 1
ATOM 1335 N N . ARG A 1 80 ? 12.42017 2.60635 13.82429 1.000 11.78981 191 ARG A N 1
ATOM 1336 C CA . ARG A 1 80 ? 13.54219 1.70669 13.57743 1.000 11.62634 191 ARG A CA 1
ATOM 1337 C C . ARG A 1 80 ? 14.86003 2.36228 13.95643 1.000 11.49562 191 ARG A C 1
ATOM 1338 O O . ARG A 1 80 ? 15.72732 1.72719 14.56775 1.000 13.88445 191 ARG A O 1
ATOM 1359 N N . LEU A 1 81 ? 15.03424 3.62847 13.59754 1.000 12.72435 192 LEU A N 1
ATOM 1360 C CA . LEU A 1 81 ? 16.32075 4.29960 13.79625 1.000 14.42424 192 LEU A CA 1
ATOM 1361 C C . LEU A 1 81 ? 16.70850 4.36253 15.26363 1.000 15.03001 192 LEU A C 1
ATOM 1362 O O . LEU A 1 81 ? 17.90265 4.29959 15.60260 1.000 15.78414 192 LEU A O 1
ATOM 1378 N N . GLN A 1 82 ? 15.72983 4.46228 16.15521 1.000 14.37358 193 GLN A N 1
ATOM 1379 C CA . GLN A 1 82 ? 16.05295 4.57915 17.56620 1.000 16.75632 193 GLN A CA 1
ATOM 1380 C C . GLN A 1 82 ? 16.75899 3.34004 18.09344 1.000 17.09806 193 GLN A C 1
ATOM 1381 O O . GLN A 1 82 ? 17.47676 3.42892 19.10122 1.000 17.30219 193 GLN A O 1
ATOM 1395 N N . LEU A 1 83 ? 16.60618 2.19635 17.41800 1.000 16.8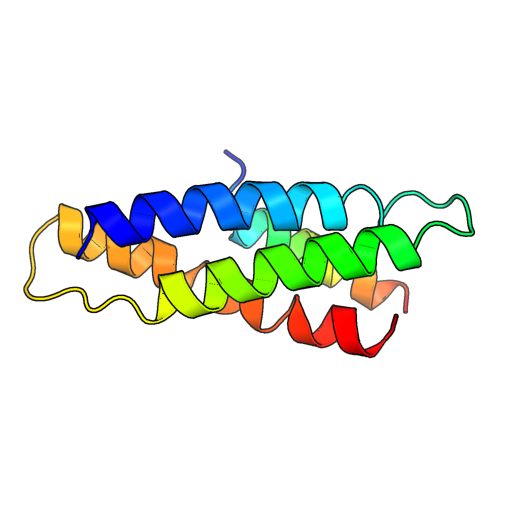4852 194 LEU A N 1
ATOM 1396 C CA . LEU A 1 83 ? 17.15455 0.93311 17.88228 1.000 17.98551 194 LEU A CA 1
ATOM 1397 C C . LEU A 1 83 ? 18.54931 0.64020 17.35527 1.000 18.88735 194 LEU A C 1
ATOM 1398 O O . LEU A 1 83 ? 19.13619 -0.37009 17.75489 1.000 20.20446 194 LEU A O 1
ATOM 1414 N N . LEU A 1 84 ? 19.07854 1.47944 16.47120 1.000 18.04434 195 LEU A N 1
ATOM 1415 C CA . LEU A 1 84 ? 20.34068 1.19035 15.81142 1.000 19.05200 195 LEU A CA 1
ATOM 1416 C C . LEU A 1 84 ? 21.47019 2.07797 16.31160 1.000 33.75814 19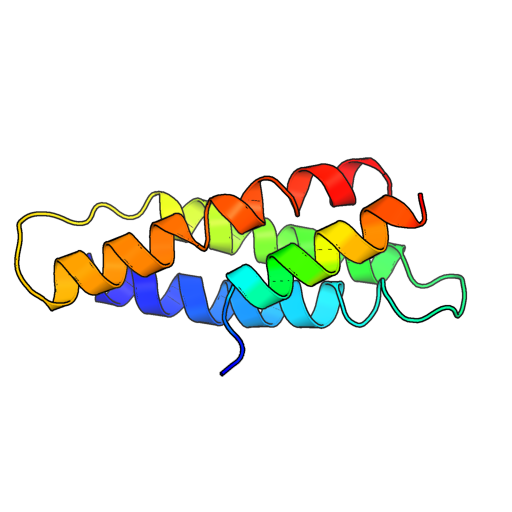5 LEU A C 1
ATOM 1417 O O . LEU A 1 84 ? 22.60774 1.61759 16.43703 1.000 40.77784 195 LEU A O 1
ATOM 1434 N N . ASP B 2 6 ? 3.42576 -3.23396 -7.87727 1.000 80.18045 349 ASP B N 1
ATOM 1435 C CA . ASP B 2 6 ? 3.89418 -1.85401 -7.88575 1.000 75.46579 349 ASP B CA 1
ATOM 1436 C C . ASP B 2 6 ? 4.32807 -1.45241 -6.47850 1.000 66.95071 349 ASP B C 1
ATOM 1437 O O . ASP B 2 6 ? 3.48767 -1.24310 -5.60326 1.000 77.73404 349 ASP B O 1
ATOM 1445 N N . ILE B 2 7 ? 5.63694 -1.34497 -6.26099 1.000 34.67089 350 ILE B N 1
ATOM 1446 C CA . ILE B 2 7 ? 6.16768 -1.06087 -4.92992 1.000 19.37813 350 ILE B CA 1
ATOM 1447 C C . ILE B 2 7 ? 5.96626 0.42253 -4.62158 1.000 24.94812 350 ILE B C 1
ATOM 1448 O O . ILE B 2 7 ? 6.40400 1.29539 -5.37724 1.000 26.62378 350 ILE B O 1
ATOM 1464 N N . ASP B 2 8 ? 5.29033 0.71052 -3.50533 1.000 15.81551 351 ASP B N 1
ATOM 1465 C CA . ASP B 2 8 ? 5.05893 2.06746 -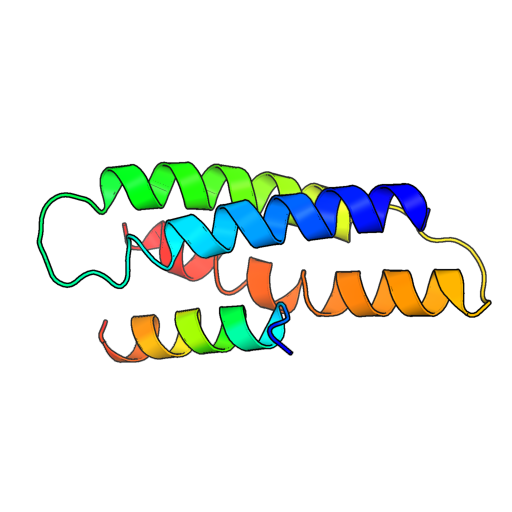3.02965 1.000 12.30553 351 ASP B CA 1
ATOM 1466 C C . ASP B 2 8 ? 5.47567 2.15683 -1.57297 1.000 10.58684 351 ASP B C 1
ATOM 1467 O O . ASP B 2 8 ? 6.00921 1.18960 -1.02045 1.000 11.04461 351 ASP B O 1
ATOM 1476 N N . PHE B 2 9 ? 5.23983 3.29386 -0.93705 1.000 9.61772 352 PHE B N 1
ATOM 1477 C CA . PHE B 2 9 ? 5.71302 3.44322 0.43237 1.000 8.96186 352 PHE B CA 1
ATOM 1478 C C . PHE B 2 9 ? 5.04835 2.46538 1.38042 1.000 8.57682 352 PHE B C 1
ATOM 1479 O O . PHE B 2 9 ? 5.66116 2.09290 2.38136 1.000 9.77882 352 PHE B O 1
ATOM 1496 N N . ASP B 2 10 ? 3.80282 2.07941 1.12910 1.000 8.67227 353 ASP B N 1
ATOM 1497 C CA . ASP B 2 10 ? 3.16316 1.11286 2.01088 1.000 8.62358 353 ASP B CA 1
ATOM 1498 C C . ASP B 2 10 ? 3.89894 -0.22000 1.98647 1.000 9.17500 353 ASP B C 1
ATOM 1499 O O . ASP B 2 10 ? 3.98696 -0.90684 3.00672 1.000 10.15970 353 ASP B O 1
ATOM 1508 N N . ASP B 2 11 ? 4.45893 -0.59443 0.83099 1.000 10.02480 354 ASP B N 1
ATOM 1509 C CA . ASP B 2 11 ? 5.28354 -1.79911 0.77750 1.000 10.40054 354 ASP B CA 1
ATOM 1510 C C . ASP B 2 11 ? 6.55595 -1.63731 1.60250 1.000 9.98359 354 ASP B C 1
ATOM 1511 O O . ASP B 2 11 ? 7.00345 -2.58177 2.25786 1.000 10.76472 354 ASP B O 1
ATOM 1520 N N . LEU B 2 12 ? 7.14627 -0.44343 1.60131 1.000 9.34122 355 LEU B N 1
ATOM 1521 C CA . LEU B 2 12 ? 8.31527 -0.20997 2.45099 1.000 9.07936 355 LEU B CA 1
ATOM 1522 C C . LEU B 2 12 ? 7.92976 -0.23101 3.92733 1.000 9.29969 355 LEU B C 1
ATOM 1523 O O . LEU B 2 12 ? 8.68688 -0.72429 4.77502 1.000 9.81633 355 LEU B O 1
ATOM 1539 N N . SER B 2 13 ? 6.75160 0.29912 4.26967 1.000 8.82552 356 SER B N 1
ATOM 1540 C CA . SER B 2 13 ? 6.30039 0.24568 5.64991 1.000 9.03557 356 SER B CA 1
ATOM 1541 C C . SER B 2 13 ? 6.12161 -1.19648 6.10914 1.000 9.48826 356 SER B C 1
ATOM 1542 O O . SER B 2 13 ? 6.41302 -1.52789 7.26274 1.000 10.48556 356 SER B O 1
ATOM 1550 N N . ARG B 2 14 ? 5.62619 -2.07261 5.23080 1.000 9.57075 357 ARG B N 1
ATOM 1551 C CA . ARG B 2 14 ? 5.54045 -3.48088 5.58990 1.000 10.69161 357 ARG B CA 1
ATOM 1552 C C . ARG B 2 14 ? 6.92444 -4.07687 5.84243 1.000 10.16785 357 ARG B C 1
ATOM 1553 O O . ARG B 2 14 ? 7.08572 -4.91584 6.72749 1.000 12.13704 357 ARG B O 1
ATOM 1574 N N . ARG B 2 15 ? 7.93065 -3.64184 5.08983 1.000 10.42289 358 ARG B N 1
ATOM 1575 C CA . ARG B 2 15 ? 9.28468 -4.12547 5.34804 1.000 11.12744 358 ARG B CA 1
ATOM 1576 C C . ARG B 2 15 ? 9.76693 -3.69135 6.72570 1.000 10.10681 358 ARG B C 1
ATOM 1577 O O . ARG B 2 15 ? 10.41847 -4.47144 7.42599 1.000 11.72993 358 ARG B O 1
ATOM 1598 N N . PHE B 2 16 ? 9.43170 -2.47856 7.15724 1.000 10.15531 359 PHE B N 1
ATOM 1599 C CA . PHE B 2 16 ? 9.74968 -2.09350 8.53245 1.000 10.34274 359 PHE B CA 1
ATOM 1600 C C . PHE B 2 16 ? 9.03399 -2.98729 9.53195 1.000 11.75039 359 PHE B C 1
ATOM 1601 O O . PHE B 2 16 ? 9.61216 -3.39499 10.54732 1.000 12.28070 359 PHE B O 1
ATOM 1618 N N . GLU B 2 17 ? 7.77595 -3.32901 9.26471 1.000 12.01126 360 GLU B N 1
ATOM 1619 C CA . GLU B 2 17 ? 7.04567 -4.17940 10.19427 1.000 12.96423 360 GLU B CA 1
ATOM 1620 C C . GLU B 2 17 ? 7.70912 -5.53790 10.32306 1.000 14.29045 360 GLU B C 1
ATOM 1621 O O . GLU B 2 17 ? 7.80193 -6.09592 11.41993 1.000 15.64738 360 GLU B O 1
ATOM 1633 N N . GLU B 2 18 ? 8.18345 -6.08476 9.21373 1.000 13.31405 361 GLU B N 1
ATOM 1634 C CA . GLU B 2 18 ? 8.86793 -7.36572 9.26656 1.000 16.87802 361 GLU B CA 1
ATOM 1635 C C . GLU B 2 18 ? 10.16933 -7.26981 10.05417 1.000 16.19044 361 GLU B C 1
ATOM 1636 O O . GLU B 2 18 ? 10.51372 -8.19908 10.79132 1.000 18.11415 361 GLU B O 1
ATOM 1648 N N . LEU B 2 19 ? 10.91207 -6.17119 9.91856 1.000 15.41279 362 LEU B N 1
ATOM 1649 C CA . LEU B 2 19 ? 12.11680 -6.01132 10.72877 1.000 16.68840 362 LEU B CA 1
ATOM 1650 C C . LEU B 2 19 ? 11.76746 -5.92776 12.20753 1.000 16.86930 362 LEU B C 1
ATOM 1651 O O . LEU B 2 19 ? 12.49886 -6.45161 13.05545 1.000 20.36898 362 LEU B O 1
ATOM 1667 N N . LYS B 2 20 ? 10.66807 -5.24565 12.53220 1.000 19.26005 363 LYS B N 1
ATOM 1668 C CA . LYS B 2 20 ? 10.27117 -5.05119 13.92069 1.000 20.88523 363 LYS B CA 1
ATOM 1669 C C . LYS B 2 20 ? 9.89971 -6.37314 14.56674 1.000 21.87420 363 LYS B C 1
ATOM 1670 O O . LYS B 2 20 ? 10.21625 -6.61472 15.73962 1.000 26.41851 363 LYS B O 1
ATOM 1689 N N . LYS B 2 21 ? 9.23943 -7.25281 13.81677 1.000 21.15236 364 LYS B N 1
ATOM 1690 C CA . LYS B 2 21 ? 8.86708 -8.54889 14.36646 1.000 24.90746 364 LYS B CA 1
ATOM 1691 C C . LYS B 2 21 ? 10.08498 -9.39430 14.71101 1.000 30.67179 364 LYS B C 1
ATOM 1692 O O . LYS B 2 21 ? 9.97425 -10.31210 15.53460 1.000 29.54572 364 LYS B O 1
ATOM 1711 N N . LYS B 2 22 ? 11.24480 -9.10941 14.12012 1.000 36.49236 365 LYS B N 1
ATOM 1712 C CA . LYS B 2 22 ? 12.46667 -9.81807 14.48146 1.000 42.03748 365 LYS B CA 1
ATOM 1713 C C . LYS B 2 22 ? 13.22293 -9.16589 15.63363 1.000 51.07720 365 LYS B C 1
ATOM 1714 O O . LYS B 2 22 ? 14.21616 -9.73741 16.09723 1.000 46.94171 365 LYS B O 1
ATOM 1733 N N . THR B 2 23 ? 12.79101 -7.99754 16.10482 1.000 61.62958 366 THR B N 1
ATOM 1734 C CA . THR B 2 23 ? 13.42177 -7.37003 17.26461 1.000 65.06194 366 THR B CA 1
ATOM 1735 C C . THR B 2 23 ? 13.01402 -8.11339 18.52962 1.000 69.20155 366 THR B C 1
ATOM 1736 O O . THR B 2 23 ? 11.93359 -8.70045 18.59397 1.000 71.08272 366 THR B O 1
#

B-factor: mean 23.43, std 17.98, range [5.91, 104.57]